Protein AF-A0A1G1Z0Z2-F1 (afdb_monomer)

Nearest PDB structures (foldseek):
  7tip-assembly1_A  TM=4.205E-01  e=2.694E+00  Staphylococcus aureus
  4npe-assembly1_A  TM=3.955E-01  e=5.917E+00  Staphylococcus aureus

Sequence (79 aa):
MKKIVALCIVLAILAAGCATLVLSPEERELVKQFNSIDHLEADDINFIKGLGLNPNDLSNRDKAFVMREAEVVARSYAF

Organism: NCBI:txid1797548

Solvent-accessible surface area (backbone atoms only — not comparable to full-atom values): 4732 Å² total; per-residue (Å²): 119,76,70,61,59,58,53,54,54,55,54,51,53,53,56,60,60,54,68,79,72,68,73,51,75,66,43,50,50,33,29,49,55,53,70,66,53,91,68,81,50,74,66,56,46,48,49,38,43,72,73,73,45,53,82,91,67,64,51,67,66,52,37,22,49,53,48,53,52,51,50,55,53,54,61,70,67,73,115

Radius of gyration: 19.05 Å; Cα contacts (8 Å, |Δi|>4): 30; chains: 1; bounding box: 29×63×23 Å

Mean predicted aligned error: 10.52 Å

Structure (mmCIF, N/CA/C/O backbone):
data_AF-A0A1G1Z0Z2-F1
#
_entry.id   AF-A0A1G1Z0Z2-F1
#
loop_
_atom_site.group_PDB
_atom_site.id
_atom_site.type_symbol
_atom_site.label_atom_id
_atom_site.label_alt_id
_atom_site.label_comp_id
_atom_site.label_asym_id
_atom_site.label_entity_id
_atom_site.label_seq_id
_atom_site.pdbx_PDB_ins_code
_atom_site.Cartn_x
_atom_site.Cartn_y
_atom_site.Cartn_z
_atom_site.occupancy
_atom_site.B_iso_or_equiv
_atom_site.auth_seq_id
_atom_site.auth_comp_id
_atom_site.auth_asym_id
_atom_site.auth_atom_id
_atom_site.pdbx_PDB_model_num
ATOM 1 N N . MET A 1 1 ? 11.262 48.318 4.417 1.00 51.53 1 MET A N 1
ATOM 2 C CA . MET A 1 1 ? 9.969 47.805 4.932 1.00 51.53 1 MET A CA 1
ATOM 3 C C . MET A 1 1 ? 9.199 46.929 3.932 1.00 51.53 1 MET A C 1
ATOM 5 O O . MET A 1 1 ? 8.751 45.873 4.340 1.00 51.53 1 MET A O 1
ATOM 9 N N . LYS A 1 2 ? 9.111 47.255 2.627 1.00 50.09 2 LYS A N 1
ATOM 10 C CA . LYS A 1 2 ? 8.418 46.406 1.618 1.00 50.09 2 LYS A CA 1
ATOM 11 C C . LYS A 1 2 ? 8.990 44.985 1.420 1.00 50.09 2 LYS A C 1
ATOM 13 O O . LYS A 1 2 ? 8.233 44.066 1.138 1.00 50.09 2 LYS A O 1
ATOM 18 N N . LYS A 1 3 ? 10.306 44.789 1.590 1.00 52.78 3 LYS A N 1
ATOM 19 C CA . LYS A 1 3 ? 10.975 43.489 1.355 1.00 52.78 3 LYS A CA 1
ATOM 20 C C . LYS A 1 3 ? 10.697 42.430 2.436 1.00 52.78 3 LYS A C 1
ATOM 22 O O . LYS A 1 3 ? 10.763 41.247 2.140 1.00 52.78 3 LYS A O 1
ATOM 27 N N . ILE A 1 4 ? 10.359 42.850 3.660 1.00 57.19 4 ILE A N 1
ATOM 28 C CA . ILE A 1 4 ? 10.080 41.935 4.784 1.00 57.19 4 ILE A CA 1
ATOM 29 C C . ILE A 1 4 ? 8.692 41.298 4.621 1.00 57.19 4 ILE A C 1
ATOM 31 O O . ILE A 1 4 ? 8.533 40.104 4.840 1.00 57.19 4 ILE A O 1
ATOM 35 N N . VAL A 1 5 ? 7.713 42.068 4.135 1.00 57.97 5 VAL A N 1
ATOM 36 C CA . VAL A 1 5 ? 6.334 41.593 3.924 1.00 57.97 5 VAL A CA 1
ATOM 37 C C . VAL A 1 5 ? 6.269 40.494 2.857 1.00 57.97 5 VAL A C 1
ATOM 39 O O . VAL A 1 5 ? 5.568 39.504 3.037 1.00 57.97 5 VAL A O 1
ATOM 42 N N . ALA A 1 6 ? 7.050 40.621 1.779 1.00 57.16 6 ALA A N 1
ATOM 43 C CA . ALA A 1 6 ? 7.111 39.608 0.723 1.00 57.16 6 ALA A CA 1
ATOM 44 C C . ALA A 1 6 ? 7.721 38.277 1.207 1.00 57.16 6 ALA A C 1
ATOM 46 O O . ALA A 1 6 ? 7.277 37.213 0.786 1.00 57.16 6 ALA A O 1
ATOM 47 N N . LEU A 1 7 ? 8.696 38.325 2.122 1.00 54.66 7 LEU A N 1
ATOM 48 C CA . LEU A 1 7 ? 9.356 37.129 2.652 1.00 54.66 7 LEU A CA 1
ATOM 49 C C . LEU A 1 7 ? 8.409 36.290 3.532 1.00 54.66 7 LEU A C 1
ATOM 51 O O . LEU A 1 7 ? 8.408 35.064 3.452 1.00 54.66 7 LEU A O 1
ATOM 55 N N . CYS A 1 8 ? 7.559 36.949 4.328 1.00 57.44 8 CYS A N 1
ATOM 56 C CA . CYS A 1 8 ? 6.587 36.284 5.202 1.00 57.44 8 CYS A CA 1
ATOM 57 C C . CYS A 1 8 ? 5.485 35.549 4.424 1.00 57.44 8 CYS A C 1
ATOM 59 O O . CYS A 1 8 ? 5.048 34.482 4.848 1.00 57.44 8 CYS A O 1
ATOM 61 N N . ILE A 1 9 ? 5.063 36.085 3.275 1.00 59.00 9 ILE A N 1
ATOM 62 C CA . ILE A 1 9 ? 4.032 35.462 2.432 1.00 59.00 9 ILE A CA 1
ATOM 63 C C . ILE A 1 9 ? 4.563 34.167 1.797 1.00 59.00 9 ILE A C 1
ATOM 65 O O . ILE A 1 9 ? 3.863 33.160 1.787 1.00 59.00 9 ILE A O 1
ATOM 69 N N . VAL A 1 10 ? 5.821 34.148 1.343 1.00 57.56 10 VAL A N 1
ATOM 70 C CA . VAL A 1 10 ? 6.445 32.944 0.760 1.00 57.56 10 VAL A CA 1
ATOM 71 C C . VAL A 1 10 ? 6.619 31.835 1.806 1.00 57.56 10 VAL A C 1
ATOM 73 O O . VAL A 1 10 ? 6.321 30.675 1.528 1.00 57.56 10 VAL A O 1
ATOM 76 N N . LEU A 1 11 ? 7.031 32.185 3.029 1.00 53.22 11 LEU A N 1
ATOM 77 C CA . LEU A 1 11 ? 7.153 31.233 4.142 1.00 53.22 11 LEU A CA 1
ATOM 78 C C . LEU A 1 11 ? 5.800 30.631 4.563 1.00 53.22 11 LEU A C 1
ATOM 80 O O . LEU A 1 11 ? 5.733 29.442 4.869 1.00 53.22 11 LEU A O 1
ATOM 84 N N . ALA A 1 12 ? 4.718 31.415 4.528 1.00 53.16 12 ALA A N 1
ATOM 85 C CA . ALA A 1 12 ? 3.376 30.933 4.856 1.00 53.16 12 ALA A CA 1
ATOM 86 C C . ALA A 1 12 ? 2.826 29.939 3.814 1.00 53.16 12 ALA A C 1
ATOM 88 O O . ALA A 1 12 ? 2.188 28.953 4.182 1.00 53.16 12 ALA A O 1
ATOM 89 N N . ILE A 1 13 ? 3.114 30.149 2.524 1.00 53.88 13 ILE A N 1
ATOM 90 C CA . ILE A 1 13 ? 2.693 29.238 1.445 1.00 53.88 13 ILE A CA 1
ATOM 91 C C . ILE A 1 13 ? 3.480 27.919 1.509 1.00 53.88 13 ILE A C 1
ATOM 93 O O . ILE A 1 13 ? 2.908 26.853 1.290 1.00 53.88 13 ILE A O 1
ATOM 97 N N . LEU A 1 14 ? 4.765 27.963 1.880 1.00 49.38 14 LEU A N 1
ATOM 98 C CA . LEU A 1 14 ? 5.587 26.763 2.061 1.00 49.38 14 LEU A CA 1
ATOM 99 C C . LEU A 1 14 ? 5.105 25.912 3.253 1.00 49.38 14 LEU A C 1
ATOM 101 O O . LEU A 1 14 ? 5.043 24.690 3.153 1.00 49.38 14 LEU A O 1
ATOM 105 N N . ALA A 1 15 ? 4.688 26.545 4.356 1.00 51.53 15 ALA A N 1
ATOM 106 C CA . ALA A 1 15 ? 4.128 25.848 5.518 1.00 51.53 15 ALA A CA 1
ATOM 107 C C . ALA A 1 15 ? 2.730 25.254 5.250 1.00 51.53 15 ALA A C 1
ATOM 109 O O . ALA A 1 15 ? 2.444 24.142 5.692 1.00 51.53 15 ALA A O 1
ATOM 110 N N . ALA A 1 16 ? 1.882 25.947 4.480 1.00 50.69 16 ALA A N 1
ATOM 111 C CA . ALA A 1 16 ? 0.582 25.423 4.054 1.00 50.69 16 ALA A CA 1
ATOM 112 C C . AL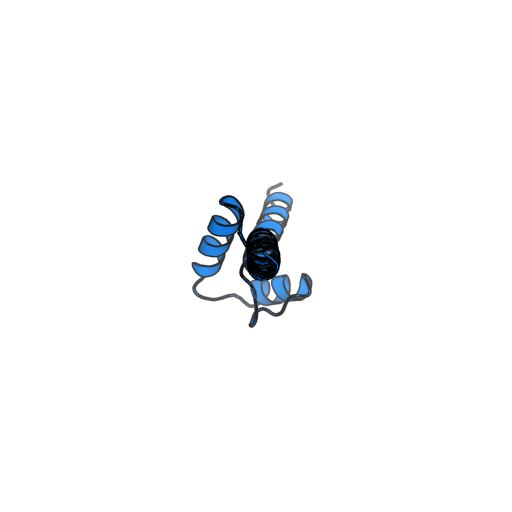A A 1 16 ? 0.711 24.303 2.999 1.00 50.69 16 ALA A C 1
ATOM 114 O O . ALA A 1 16 ? -0.088 23.370 2.993 1.00 50.69 16 ALA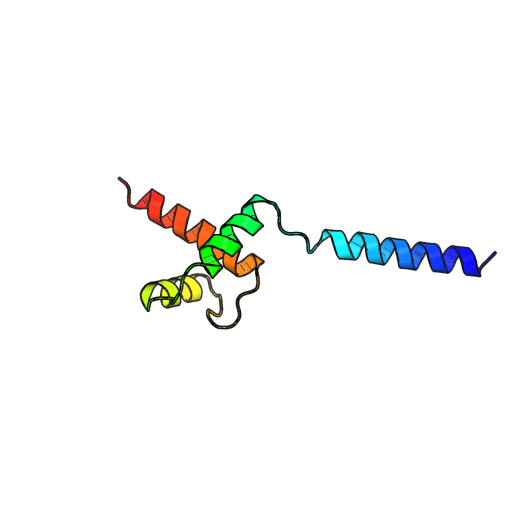 A O 1
ATOM 115 N N . GLY A 1 17 ? 1.743 24.352 2.146 1.00 43.78 17 GLY A N 1
ATOM 116 C CA . GLY A 1 17 ? 2.042 23.316 1.150 1.00 43.78 17 GLY A CA 1
ATOM 117 C C . GLY A 1 17 ? 2.625 22.025 1.737 1.00 43.78 17 GLY A C 1
ATOM 118 O O . GLY A 1 17 ? 2.415 20.949 1.181 1.00 43.78 17 GLY A O 1
ATOM 119 N N . CYS A 1 18 ? 3.301 22.099 2.887 1.00 48.81 18 CYS A N 1
ATOM 120 C CA . CYS A 1 18 ? 3.832 20.920 3.578 1.00 48.81 18 CYS A CA 1
ATOM 121 C C . CYS A 1 18 ? 2.768 20.139 4.369 1.00 48.81 18 CYS A C 1
ATOM 123 O O . CYS A 1 18 ? 2.937 18.941 4.587 1.00 48.81 18 CYS A O 1
ATOM 125 N N . ALA A 1 19 ? 1.664 20.775 4.780 1.00 49.88 19 ALA A N 1
ATOM 126 C CA . ALA A 1 19 ? 0.620 20.120 5.575 1.00 49.88 19 ALA A CA 1
ATOM 127 C C . ALA A 1 19 ? -0.193 19.078 4.779 1.00 49.88 19 ALA A C 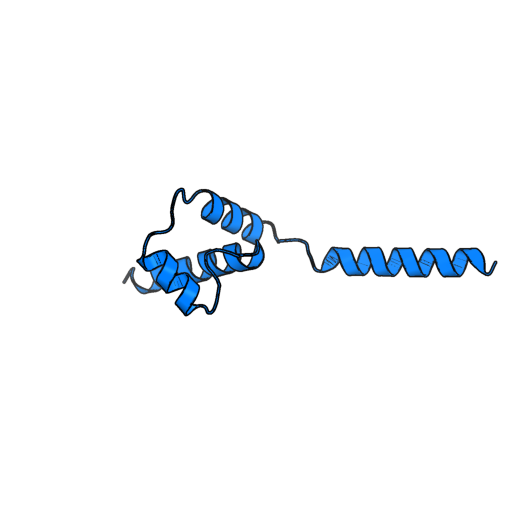1
ATOM 129 O O . ALA A 1 19 ? -0.727 18.136 5.358 1.00 49.88 19 ALA A O 1
ATOM 130 N N . THR A 1 20 ? -0.243 19.194 3.449 1.00 52.28 20 THR A N 1
ATOM 131 C CA . THR A 1 20 ? -1.070 18.327 2.588 1.00 52.28 20 THR A CA 1
ATOM 132 C C . THR A 1 20 ? -0.388 17.007 2.207 1.00 52.28 20 THR A C 1
ATOM 134 O O . THR A 1 20 ? -1.036 16.145 1.619 1.00 52.28 20 THR A O 1
ATOM 137 N N . LEU A 1 21 ? 0.891 16.799 2.545 1.00 57.12 21 LEU A N 1
ATOM 138 C CA . LEU A 1 21 ? 1.689 15.662 2.050 1.00 57.12 21 LEU A CA 1
ATOM 139 C C . LEU A 1 21 ? 2.176 14.691 3.135 1.00 57.12 21 LEU A C 1
ATOM 141 O O . LEU A 1 21 ? 2.855 13.713 2.824 1.00 57.12 21 LEU A O 1
ATOM 145 N N . VAL A 1 22 ? 1.842 14.925 4.404 1.00 76.31 22 VAL A N 1
ATOM 146 C CA . VAL A 1 22 ? 2.325 14.071 5.493 1.00 76.31 22 VAL A CA 1
ATOM 147 C C . VAL A 1 22 ? 1.353 12.917 5.723 1.00 76.31 22 VAL A C 1
ATOM 149 O O . VAL A 1 22 ? 0.235 13.126 6.180 1.00 76.31 22 VAL A O 1
ATOM 152 N N . LEU A 1 23 ? 1.798 11.694 5.425 1.00 81.94 23 LEU A N 1
ATOM 153 C CA . LEU A 1 23 ? 1.112 10.465 5.835 1.00 81.94 23 LEU A CA 1
ATOM 154 C C . LEU A 1 23 ? 1.048 10.386 7.363 1.00 81.94 23 LEU A C 1
ATOM 156 O O . LEU A 1 23 ? 2.069 10.607 8.037 1.00 81.94 23 LEU A O 1
ATOM 160 N N . SER A 1 24 ? -0.118 10.013 7.884 1.00 89.88 24 SER A N 1
ATOM 161 C CA . SER A 1 24 ? -0.313 9.654 9.289 1.00 89.88 24 SER A CA 1
ATOM 162 C C . SER A 1 24 ? 0.557 8.447 9.685 1.00 89.88 24 SER A C 1
ATOM 164 O O . SER A 1 24 ? 1.005 7.692 8.817 1.00 89.88 24 SER A O 1
ATOM 166 N N . PRO A 1 25 ? 0.834 8.235 10.985 1.00 91.38 25 PRO A N 1
ATOM 167 C CA . PRO A 1 25 ? 1.598 7.070 11.437 1.00 91.38 25 PRO A CA 1
ATOM 168 C C . PRO A 1 25 ? 1.008 5.729 10.976 1.00 91.38 25 PRO A C 1
ATOM 170 O O . PRO A 1 25 ? 1.763 4.842 10.593 1.00 91.38 25 PRO A O 1
ATOM 173 N N . GLU A 1 26 ? -0.322 5.610 10.959 1.00 92.12 26 GLU A N 1
ATOM 174 C CA . GLU A 1 26 ? -1.037 4.417 10.491 1.00 92.12 26 GLU A CA 1
ATOM 175 C C . GLU A 1 26 ? -0.837 4.196 8.986 1.00 92.12 26 GLU A C 1
ATOM 177 O O . GLU A 1 26 ? -0.406 3.123 8.575 1.00 92.12 26 GLU A O 1
ATOM 182 N N . GLU A 1 27 ? -1.048 5.226 8.157 1.00 92.50 27 GLU A N 1
ATOM 183 C CA . GLU A 1 27 ? -0.836 5.122 6.705 1.00 92.50 27 GLU A CA 1
ATOM 184 C C . GLU A 1 27 ? 0.612 4.761 6.369 1.00 92.50 27 GLU A C 1
ATOM 186 O O . GLU A 1 27 ? 0.863 3.993 5.444 1.00 92.50 27 GLU A O 1
ATOM 191 N N . ARG A 1 28 ? 1.585 5.279 7.130 1.00 93.75 28 ARG A N 1
ATOM 192 C CA . ARG A 1 28 ? 2.994 4.897 6.958 1.00 93.75 28 ARG A CA 1
ATOM 193 C C . ARG A 1 28 ? 3.215 3.416 7.223 1.00 93.75 28 ARG A C 1
ATOM 195 O O . ARG A 1 28 ? 4.037 2.813 6.540 1.00 93.75 28 ARG A O 1
ATOM 202 N N . GLU A 1 29 ? 2.529 2.846 8.206 1.00 95.44 29 GLU A N 1
ATOM 203 C CA . GLU A 1 29 ? 2.644 1.426 8.517 1.00 95.44 29 GLU A CA 1
ATOM 204 C C . GLU A 1 29 ? 2.002 0.566 7.428 1.00 95.44 29 GLU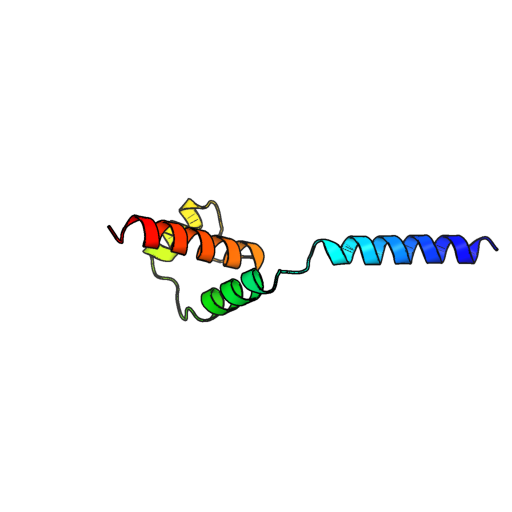 A C 1
ATOM 206 O O . GLU A 1 29 ? 2.628 -0.375 6.949 1.00 95.44 29 GLU A O 1
ATOM 211 N N . LEU A 1 30 ? 0.826 0.958 6.935 1.00 95.38 30 LEU A N 1
ATOM 212 C CA . LEU A 1 30 ? 0.178 0.299 5.797 1.00 95.38 30 LEU A CA 1
ATOM 213 C C . LEU A 1 30 ? 1.058 0.339 4.540 1.00 95.38 30 LEU A C 1
ATOM 215 O O . LEU A 1 30 ? 1.213 -0.665 3.853 1.00 95.38 30 LEU A O 1
ATOM 219 N N . VAL A 1 31 ? 1.713 1.470 4.265 1.00 95.12 31 VAL A N 1
ATOM 220 C CA . VAL A 1 31 ? 2.661 1.583 3.144 1.00 95.12 31 VAL A CA 1
ATOM 221 C C . VAL A 1 31 ? 3.853 0.647 3.312 1.00 95.12 31 VAL A C 1
ATOM 223 O O . VAL A 1 31 ? 4.300 0.062 2.327 1.00 95.12 31 VAL A O 1
ATOM 226 N N . LYS A 1 32 ? 4.388 0.491 4.529 1.00 95.44 32 LYS A N 1
ATOM 227 C CA . LYS A 1 32 ? 5.464 -0.479 4.776 1.00 95.44 32 LYS A CA 1
ATOM 228 C C . LYS A 1 32 ? 4.990 -1.906 4.540 1.00 95.44 32 LYS A C 1
ATOM 230 O O . LYS A 1 32 ? 5.720 -2.652 3.901 1.00 95.44 32 LYS A O 1
ATOM 235 N N . GLN A 1 33 ? 3.794 -2.261 5.013 1.00 94.38 33 GLN A N 1
ATOM 236 C CA . GLN A 1 33 ? 3.209 -3.582 4.776 1.00 94.38 33 GLN A CA 1
ATOM 237 C C . GLN A 1 33 ? 3.052 -3.838 3.276 1.00 94.38 33 GLN A C 1
ATOM 239 O O . GLN A 1 33 ? 3.548 -4.844 2.782 1.00 94.38 33 GLN A O 1
ATOM 244 N N . PHE A 1 34 ? 2.490 -2.882 2.532 1.00 95.12 34 PHE A N 1
ATOM 245 C CA . PHE A 1 34 ? 2.389 -2.980 1.076 1.00 95.12 34 PHE A CA 1
A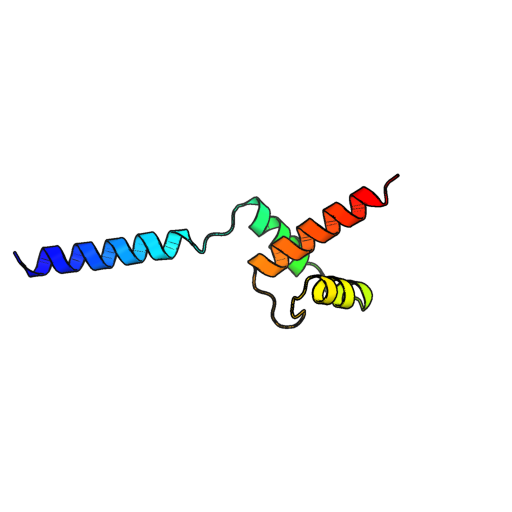TOM 246 C C . PHE A 1 34 ? 3.764 -3.166 0.418 1.00 95.12 34 PHE A C 1
ATOM 248 O O . PHE A 1 34 ? 3.946 -4.037 -0.420 1.00 95.12 34 PHE A O 1
ATOM 255 N N . ASN A 1 35 ? 4.763 -2.370 0.811 1.00 94.50 35 ASN A N 1
ATOM 256 C CA . ASN A 1 35 ? 6.118 -2.466 0.256 1.00 94.50 35 ASN A CA 1
ATOM 257 C C . ASN A 1 35 ? 6.877 -3.735 0.689 1.00 94.50 35 ASN A C 1
ATOM 259 O O . ASN A 1 35 ? 7.938 -4.003 0.135 1.00 94.50 35 ASN A O 1
ATOM 263 N N . SER A 1 36 ? 6.381 -4.474 1.686 1.00 95.88 36 SER A N 1
ATOM 264 C CA . SER A 1 36 ? 6.934 -5.771 2.096 1.00 95.88 36 SER A CA 1
ATOM 265 C C . SER A 1 36 ? 6.390 -6.943 1.277 1.00 95.88 36 SER A C 1
ATOM 267 O O . SER A 1 36 ? 6.851 -8.068 1.444 1.00 95.88 36 SER A O 1
ATOM 269 N N . ILE A 1 37 ? 5.422 -6.685 0.392 1.00 92.50 37 ILE A N 1
ATOM 270 C CA . ILE A 1 37 ? 4.921 -7.663 -0.569 1.00 92.50 37 ILE A CA 1
ATOM 271 C C . ILE A 1 37 ? 5.949 -7.772 -1.700 1.00 92.50 37 ILE A C 1
ATOM 273 O O . ILE A 1 37 ? 6.101 -6.848 -2.500 1.00 92.50 37 ILE A O 1
ATOM 277 N N . ASP A 1 38 ? 6.662 -8.898 -1.763 1.00 90.25 38 ASP A N 1
ATOM 278 C CA . ASP A 1 38 ? 7.723 -9.130 -2.755 1.00 90.25 38 ASP A CA 1
ATOM 279 C C . ASP A 1 38 ? 7.202 -9.100 -4.201 1.00 90.25 38 ASP A C 1
ATOM 281 O O . ASP A 1 38 ? 7.894 -8.653 -5.117 1.00 90.25 38 ASP A O 1
ATOM 285 N N . HIS A 1 39 ? 5.984 -9.598 -4.418 1.00 91.94 39 HIS A N 1
ATOM 286 C CA . HIS A 1 39 ? 5.313 -9.617 -5.713 1.00 91.94 39 HIS A CA 1
ATOM 287 C C . HIS A 1 39 ? 3.796 -9.597 -5.527 1.00 91.94 39 HIS A C 1
ATOM 289 O O . HIS A 1 39 ? 3.271 -10.260 -4.639 1.00 91.94 39 HIS A O 1
ATOM 295 N N . LEU A 1 40 ? 3.103 -8.842 -6.380 1.00 92.44 40 LEU A N 1
ATOM 296 C CA . LEU A 1 40 ? 1.643 -8.845 -6.441 1.00 92.44 40 LEU A CA 1
ATOM 297 C C . LEU A 1 40 ? 1.179 -10.021 -7.300 1.00 92.44 40 LEU A C 1
ATOM 299 O O . LEU A 1 40 ? 1.642 -10.177 -8.436 1.00 92.44 40 LEU A O 1
ATOM 303 N N . GLU A 1 41 ? 0.254 -10.822 -6.782 1.00 94.50 41 GLU A N 1
ATOM 304 C CA . GLU A 1 41 ? -0.389 -11.877 -7.555 1.00 94.50 41 GLU A CA 1
ATOM 305 C C . GLU A 1 41 ? -1.430 -11.295 -8.527 1.00 94.50 41 GLU A C 1
ATOM 307 O O . GLU A 1 41 ? -1.784 -10.112 -8.494 1.00 94.50 41 GLU A O 1
ATOM 312 N N . ALA A 1 42 ? -1.937 -12.130 -9.440 1.00 95.00 42 ALA A N 1
ATOM 313 C CA . ALA A 1 42 ? -2.936 -11.700 -10.418 1.00 95.00 42 ALA A CA 1
ATOM 314 C C . ALA A 1 42 ? -4.207 -11.147 -9.747 1.00 95.00 42 ALA A C 1
ATOM 316 O O . ALA A 1 42 ? -4.780 -10.170 -10.236 1.00 95.00 42 ALA A O 1
ATOM 317 N N . ASP A 1 43 ? -4.611 -11.736 -8.622 1.00 94.06 43 ASP A N 1
ATOM 318 C CA . ASP A 1 43 ? -5.785 -11.306 -7.865 1.00 94.06 43 ASP A CA 1
ATOM 319 C C . ASP A 1 43 ? -5.547 -9.963 -7.168 1.00 94.06 43 ASP A C 1
ATOM 321 O O . ASP A 1 43 ? -6.410 -9.090 -7.253 1.00 94.06 43 ASP A O 1
ATOM 325 N N . ASP A 1 44 ? -4.354 -9.724 -6.613 1.00 93.62 44 ASP A N 1
ATOM 326 C CA . ASP A 1 44 ? -3.976 -8.419 -6.052 1.00 93.62 44 ASP A CA 1
ATOM 327 C C . ASP A 1 44 ? -3.987 -7.328 -7.130 1.00 93.62 44 ASP A C 1
ATOM 329 O O . ASP A 1 44 ? -4.515 -6.231 -6.943 1.00 93.62 44 ASP A O 1
ATOM 333 N N . ILE A 1 45 ? -3.438 -7.639 -8.307 1.00 95.94 45 ILE A N 1
ATOM 334 C CA . ILE A 1 45 ? -3.421 -6.734 -9.461 1.00 95.94 45 ILE A CA 1
ATOM 335 C C . ILE A 1 45 ? -4.850 -6.406 -9.906 1.00 95.94 45 ILE A C 1
ATOM 337 O O . ILE A 1 45 ? -5.155 -5.248 -10.205 1.00 95.94 45 ILE A O 1
ATOM 341 N N . ASN A 1 46 ? -5.727 -7.407 -9.976 1.00 96.88 46 ASN A N 1
ATOM 342 C CA . ASN A 1 46 ? -7.126 -7.214 -10.348 1.00 96.88 46 ASN A CA 1
ATOM 343 C C . ASN A 1 46 ? -7.893 -6.436 -9.278 1.00 96.88 46 ASN A C 1
ATOM 345 O O . ASN A 1 46 ? -8.698 -5.576 -9.629 1.00 96.88 46 ASN A O 1
ATOM 349 N N . PHE A 1 47 ? -7.603 -6.676 -8.002 1.00 95.50 47 PHE A N 1
ATOM 350 C CA . PHE A 1 47 ? -8.156 -5.923 -6.886 1.00 95.50 47 PHE A CA 1
ATOM 351 C C . PHE A 1 47 ? -7.788 -4.438 -6.981 1.00 95.50 47 PHE A C 1
ATOM 353 O O . PHE A 1 47 ? -8.673 -3.584 -7.006 1.00 95.50 47 PHE A O 1
ATOM 360 N N . ILE A 1 48 ? -6.502 -4.119 -7.160 1.00 96.69 48 ILE A N 1
ATOM 361 C CA . ILE A 1 48 ? -6.013 -2.739 -7.318 1.00 96.69 48 ILE A CA 1
ATOM 362 C C . ILE A 1 48 ? -6.661 -2.055 -8.531 1.00 96.69 48 ILE A C 1
ATOM 364 O O . ILE A 1 48 ? -7.098 -0.906 -8.444 1.00 96.69 48 ILE A O 1
ATOM 368 N N . LYS A 1 49 ? -6.789 -2.765 -9.659 1.00 96.69 49 LYS A N 1
ATOM 369 C CA . LYS A 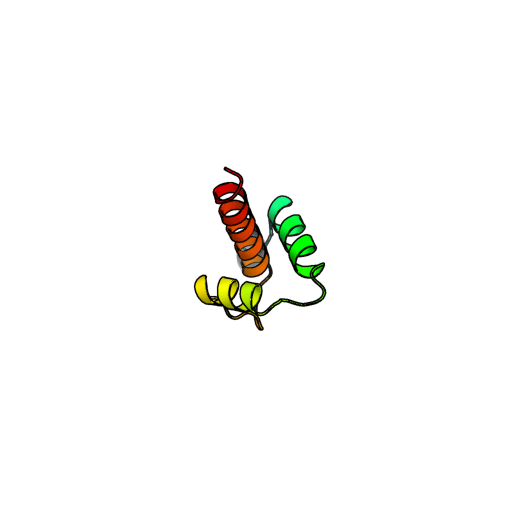1 49 ? -7.507 -2.254 -10.839 1.00 96.69 49 LYS A CA 1
ATOM 370 C C . LYS A 1 49 ? -8.998 -2.049 -10.571 1.00 96.69 49 LYS A C 1
ATOM 372 O O . LYS A 1 49 ? -9.569 -1.086 -11.073 1.00 96.69 49 LYS A O 1
ATOM 377 N N . GLY A 1 50 ? -9.622 -2.926 -9.785 1.00 96.62 50 GLY A N 1
ATOM 378 C CA . GLY A 1 50 ? -11.013 -2.807 -9.345 1.00 96.62 50 GLY A CA 1
ATOM 379 C C . GLY A 1 50 ? -11.262 -1.559 -8.496 1.00 96.62 50 GLY A C 1
ATOM 380 O O . GLY A 1 50 ? -12.333 -0.967 -8.584 1.00 96.62 50 GLY A O 1
ATOM 381 N N . LEU A 1 51 ? -10.242 -1.099 -7.765 1.00 95.12 51 LEU A N 1
ATOM 382 C CA . LEU A 1 51 ? -10.233 0.186 -7.059 1.00 95.12 51 LEU A CA 1
ATOM 383 C C . LEU A 1 51 ? -9.987 1.398 -7.983 1.00 95.12 51 LEU A C 1
ATOM 385 O O . LEU A 1 51 ? -9.953 2.533 -7.514 1.00 95.12 51 LEU A O 1
ATOM 389 N N . GLY A 1 52 ? -9.810 1.184 -9.292 1.00 96.81 52 GLY A N 1
ATOM 390 C CA . GLY A 1 52 ? -9.545 2.241 -10.272 1.00 96.81 52 GLY A CA 1
ATOM 391 C C . GLY A 1 52 ? -8.101 2.752 -10.276 1.00 96.81 52 GLY A C 1
ATOM 392 O O . GLY A 1 52 ? -7.840 3.828 -10.813 1.00 96.81 52 GLY A O 1
ATOM 393 N N . LEU A 1 53 ? -7.164 2.004 -9.686 1.00 96.44 53 LEU A N 1
ATOM 394 C CA . LEU A 1 53 ? -5.759 2.391 -9.552 1.00 96.44 53 LEU A CA 1
ATOM 395 C C . LEU A 1 53 ? -4.861 1.668 -10.566 1.00 96.44 53 LEU A C 1
ATOM 397 O O . LEU A 1 53 ? -5.171 0.574 -11.043 1.00 96.44 53 LEU A O 1
ATOM 401 N N . ASN A 1 54 ? -3.709 2.270 -10.878 1.00 96.00 54 ASN A N 1
ATOM 402 C CA . ASN A 1 54 ? -2.682 1.634 -11.701 1.00 96.00 54 ASN A CA 1
ATOM 403 C C . ASN A 1 54 ? -1.678 0.884 -10.803 1.00 96.00 54 ASN A C 1
ATOM 405 O O . ASN A 1 54 ? -0.895 1.540 -10.120 1.00 96.00 54 ASN A O 1
ATOM 409 N N . PRO A 1 55 ? -1.620 -0.460 -10.833 1.00 94.19 55 PRO A N 1
ATOM 410 C CA . PRO A 1 55 ? -0.722 -1.238 -9.971 1.00 94.19 55 PRO A CA 1
ATOM 411 C C . PRO A 1 55 ? 0.769 -0.963 -10.220 1.00 94.19 55 PRO A C 1
ATOM 413 O O . PRO A 1 55 ? 1.588 -1.230 -9.346 1.00 94.19 55 PRO A O 1
ATOM 416 N N . ASN A 1 56 ? 1.126 -0.403 -11.380 1.00 93.19 56 ASN A N 1
ATOM 417 C CA . ASN A 1 56 ? 2.508 -0.055 -11.719 1.00 93.19 56 ASN A CA 1
ATOM 418 C C . ASN A 1 56 ? 2.900 1.378 -11.320 1.00 93.19 56 ASN A C 1
ATOM 420 O O . ASN A 1 56 ? 4.060 1.748 -11.478 1.00 93.19 56 ASN A O 1
ATOM 424 N N . ASP A 1 57 ? 1.951 2.193 -10.851 1.00 94.62 57 ASP A N 1
ATOM 425 C CA . ASP A 1 57 ? 2.171 3.606 -10.525 1.00 94.62 57 ASP A CA 1
ATOM 426 C C . ASP A 1 57 ? 1.314 4.018 -9.320 1.00 94.62 57 ASP A C 1
ATOM 428 O O . ASP A 1 57 ? 0.370 4.800 -9.424 1.00 94.62 57 ASP A O 1
ATOM 432 N N . LEU A 1 58 ? 1.607 3.412 -8.167 1.00 94.00 58 LEU A N 1
ATOM 433 C CA . LEU A 1 58 ? 0.910 3.687 -6.913 1.00 94.00 58 LEU A CA 1
ATOM 434 C C . LEU A 1 58 ? 1.685 4.703 -6.078 1.00 94.00 58 LEU A C 1
ATOM 436 O O . LEU A 1 58 ? 2.821 4.448 -5.655 1.00 94.00 58 LEU A O 1
ATOM 440 N N . SER A 1 59 ? 1.036 5.817 -5.745 1.00 95.06 59 SER A N 1
ATOM 441 C CA . SER A 1 59 ? 1.541 6.717 -4.714 1.00 95.06 59 SER A CA 1
ATOM 442 C C . SER A 1 59 ? 1.481 6.043 -3.338 1.00 95.06 59 SER A C 1
ATOM 444 O O . SER A 1 59 ? 0.763 5.068 -3.120 1.00 95.06 59 SER A O 1
ATOM 446 N N . ASN A 1 60 ? 2.194 6.584 -2.348 1.00 94.12 60 ASN A N 1
ATOM 447 C CA . ASN A 1 60 ? 2.103 6.047 -0.986 1.00 94.12 60 ASN A CA 1
ATOM 448 C C . ASN A 1 60 ? 0.679 6.131 -0.406 1.00 94.12 60 ASN A C 1
ATOM 450 O O . ASN A 1 60 ? 0.313 5.303 0.421 1.00 94.12 60 ASN A O 1
ATOM 454 N N . ARG A 1 61 ? -0.142 7.097 -0.835 1.00 92.81 61 ARG A N 1
ATOM 455 C CA . ARG A 1 61 ? -1.550 7.143 -0.416 1.00 92.81 61 ARG A CA 1
ATOM 456 C C . ARG A 1 61 ? -2.361 6.022 -1.043 1.00 92.81 61 ARG A C 1
ATOM 458 O O . ARG A 1 61 ? -3.141 5.397 -0.336 1.00 92.81 61 ARG A O 1
ATOM 465 N N . ASP A 1 62 ? -2.120 5.729 -2.315 1.00 95.94 62 ASP A N 1
ATOM 466 C CA . ASP A 1 62 ? -2.799 4.631 -3.003 1.00 95.94 62 ASP A CA 1
ATOM 467 C C . ASP A 1 62 ? -2.439 3.293 -2.357 1.00 95.94 62 ASP A C 1
ATOM 469 O O . ASP A 1 62 ? -3.318 2.490 -2.073 1.00 95.94 62 ASP A O 1
ATOM 473 N N . LYS A 1 63 ? -1.163 3.089 -2.009 1.00 95.44 63 LYS A N 1
ATOM 474 C CA . LYS A 1 63 ? -0.707 1.900 -1.271 1.00 95.44 63 LYS A CA 1
ATOM 475 C C . LYS A 1 63 ? -1.402 1.752 0.085 1.00 95.44 63 LYS A C 1
ATOM 477 O O . LYS A 1 63 ? -1.877 0.669 0.413 1.00 95.44 63 LYS A O 1
ATOM 482 N N . ALA A 1 64 ? -1.484 2.834 0.865 1.00 95.75 64 ALA A N 1
ATOM 483 C CA . ALA A 1 64 ? -2.192 2.819 2.146 1.00 95.75 64 ALA A CA 1
ATOM 484 C C . ALA A 1 64 ? -3.688 2.502 1.969 1.00 95.75 64 ALA A C 1
ATOM 486 O O . ALA A 1 64 ? -4.248 1.722 2.737 1.00 95.75 64 ALA A O 1
ATOM 487 N N . PHE A 1 65 ? -4.319 3.086 0.948 1.00 95.31 65 PHE A N 1
ATOM 488 C CA . PHE A 1 65 ? -5.722 2.854 0.620 1.00 95.31 65 PHE A CA 1
ATOM 489 C C . PHE A 1 65 ? -5.985 1.397 0.220 1.00 95.31 65 PHE A C 1
ATOM 491 O O . P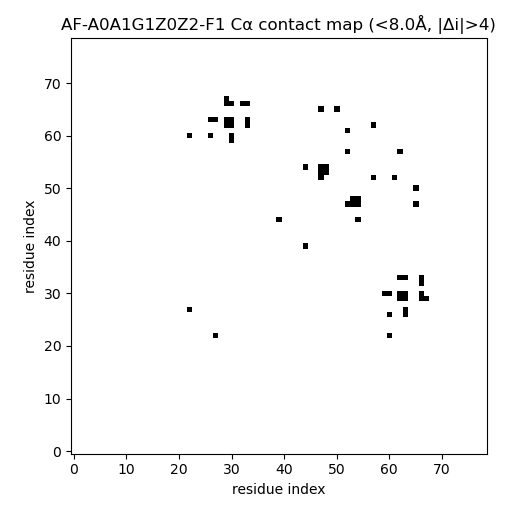HE A 1 65 ? -6.869 0.770 0.792 1.00 95.31 65 PHE A O 1
ATOM 498 N N . VAL A 1 66 ? -5.169 0.826 -0.673 1.00 96.38 66 VAL A N 1
ATOM 499 C CA . VAL A 1 66 ? -5.271 -0.582 -1.092 1.00 96.38 66 VAL A CA 1
ATOM 500 C C . VAL A 1 66 ? -5.220 -1.525 0.111 1.00 96.38 66 VAL A C 1
ATOM 502 O O . VAL A 1 66 ? -6.074 -2.400 0.230 1.00 96.38 66 VAL A O 1
ATOM 505 N N . MET A 1 67 ? -4.268 -1.330 1.030 1.00 96.00 67 MET A N 1
ATOM 506 C CA . MET A 1 67 ? -4.149 -2.175 2.226 1.00 96.00 67 MET A CA 1
ATOM 507 C C . MET A 1 67 ? -5.373 -2.077 3.140 1.00 96.00 67 MET A C 1
ATOM 509 O O . MET A 1 67 ? -5.821 -3.085 3.682 1.00 96.00 67 MET A O 1
ATOM 513 N N . ARG A 1 68 ? -5.935 -0.874 3.296 1.00 94.88 68 ARG A N 1
ATOM 514 C CA . ARG A 1 68 ? -7.143 -0.662 4.100 1.00 94.88 68 ARG A CA 1
ATOM 515 C C . ARG A 1 68 ? -8.355 -1.366 3.493 1.00 94.88 68 ARG A C 1
ATOM 517 O O . ARG A 1 68 ? -9.082 -2.043 4.215 1.00 94.88 68 ARG A O 1
ATOM 524 N N . GLU A 1 69 ? -8.557 -1.242 2.185 1.00 94.56 69 GLU A N 1
ATOM 525 C CA . GLU A 1 69 ? -9.660 -1.921 1.500 1.00 94.56 69 GLU A CA 1
ATOM 526 C C . GLU A 1 69 ? -9.490 -3.445 1.552 1.00 94.56 69 GLU A C 1
ATOM 528 O O . GLU A 1 69 ? -10.450 -4.163 1.826 1.00 94.56 69 GLU A O 1
ATOM 533 N N . ALA A 1 70 ? -8.264 -3.951 1.38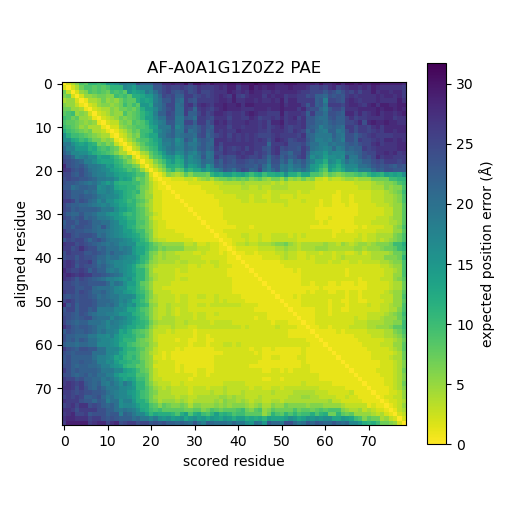1 1.00 91.50 70 ALA A N 1
ATOM 534 C CA . ALA A 1 70 ? -7.970 -5.376 1.515 1.00 91.50 70 ALA A CA 1
ATOM 535 C C . ALA A 1 70 ? -8.318 -5.909 2.919 1.00 91.50 70 ALA A C 1
ATOM 537 O O . ALA A 1 70 ? -8.905 -6.984 3.043 1.00 91.50 70 ALA A O 1
ATOM 538 N N . GLU A 1 71 ? -8.037 -5.144 3.980 1.00 90.19 71 GLU A N 1
ATOM 539 C CA . GLU A 1 71 ? -8.408 -5.513 5.351 1.00 90.19 71 GLU A CA 1
ATOM 540 C C . GLU A 1 71 ? -9.933 -5.560 5.553 1.00 90.19 71 GLU A C 1
ATOM 542 O O . GLU A 1 71 ? -10.452 -6.490 6.178 1.00 90.19 71 GLU A O 1
ATOM 547 N N . VAL A 1 72 ? -10.671 -4.588 5.006 1.00 89.31 72 VAL A N 1
ATOM 548 C CA . VAL A 1 72 ? -12.145 -4.560 5.057 1.00 89.31 72 VAL A CA 1
ATOM 549 C C . VAL A 1 72 ? -12.735 -5.791 4.371 1.00 89.31 72 VAL A C 1
ATOM 551 O O . VAL A 1 72 ? -13.633 -6.445 4.913 1.00 89.31 72 VAL A O 1
ATOM 554 N N . VAL A 1 73 ? -12.203 -6.135 3.198 1.00 86.12 73 VAL A N 1
ATOM 555 C CA . VAL A 1 73 ? -12.607 -7.322 2.443 1.00 86.12 73 VAL A CA 1
ATOM 556 C C . VAL A 1 73 ? -12.296 -8.589 3.243 1.00 86.12 73 VAL A C 1
ATOM 558 O O . VAL A 1 73 ? -13.193 -9.401 3.455 1.00 86.12 73 VAL A O 1
ATOM 561 N N . ALA A 1 74 ? -11.080 -8.734 3.776 1.00 86.75 74 ALA A N 1
ATOM 562 C CA . ALA A 1 74 ? -10.683 -9.902 4.565 1.00 86.75 74 ALA A CA 1
ATOM 563 C C . ALA A 1 74 ? -11.573 -10.120 5.801 1.00 86.75 74 ALA A C 1
ATOM 565 O O . ALA A 1 74 ? -11.999 -11.242 6.071 1.00 86.75 74 ALA A O 1
ATOM 566 N N . ARG A 1 75 ? -11.924 -9.047 6.525 1.00 84.19 75 ARG A N 1
ATOM 567 C CA . ARG A 1 75 ? -12.848 -9.121 7.671 1.00 84.19 75 ARG A CA 1
ATOM 568 C C . ARG A 1 75 ? -14.262 -9.539 7.267 1.00 84.19 75 ARG A C 1
ATOM 570 O O . ARG A 1 75 ? -14.941 -10.194 8.049 1.00 84.19 75 ARG A O 1
ATOM 577 N N . SER A 1 76 ? -14.701 -9.178 6.063 1.00 78.69 76 SER A N 1
ATOM 578 C CA . SER A 1 76 ? -16.036 -9.522 5.559 1.00 78.69 76 SER A CA 1
ATOM 579 C C . SER A 1 76 ? -16.188 -11.017 5.245 1.00 78.69 76 SER A C 1
ATOM 581 O O . SER A 1 76 ? -17.304 -11.525 5.282 1.00 78.69 76 SER A O 1
ATOM 583 N N . TYR A 1 77 ? -15.086 -11.729 4.986 1.00 70.69 77 TYR A N 1
ATOM 584 C CA . TYR A 1 77 ? -15.067 -13.177 4.725 1.00 70.69 77 TYR A CA 1
ATOM 585 C C . TYR A 1 77 ? -14.709 -14.033 5.949 1.00 70.69 77 TYR A C 1
ATOM 587 O O . TYR A 1 77 ? -14.674 -15.255 5.848 1.00 70.69 77 TYR A O 1
ATOM 595 N N . ALA A 1 78 ? -14.448 -13.421 7.106 1.00 67.94 78 ALA A N 1
ATOM 596 C CA . ALA A 1 78 ? -14.094 -14.126 8.339 1.00 67.94 78 ALA A CA 1
ATOM 597 C C . ALA A 1 78 ? -15.318 -14.612 9.155 1.00 67.94 78 ALA A C 1
ATOM 599 O O . ALA A 1 78 ? -15.188 -14.844 10.359 1.00 67.94 78 ALA A O 1
ATOM 600 N N . PHE A 1 79 ? -16.488 -14.742 8.517 1.00 46.88 79 PHE A N 1
ATOM 601 C CA . PHE A 1 79 ? -17.753 -15.190 9.116 1.00 46.88 79 PHE A CA 1
ATOM 602 C C . PHE A 1 79 ? -18.122 -16.612 8.695 1.00 46.88 79 PHE A C 1
ATOM 604 O O . PHE A 1 79 ? -18.024 -16.913 7.485 1.00 46.88 79 PHE A O 1
#

pLDDT: mean 81.26, std 18.43, range [43.78, 96.88]

Secondary structure (DSSP, 8-state):
-HHHHHHHHHHHHH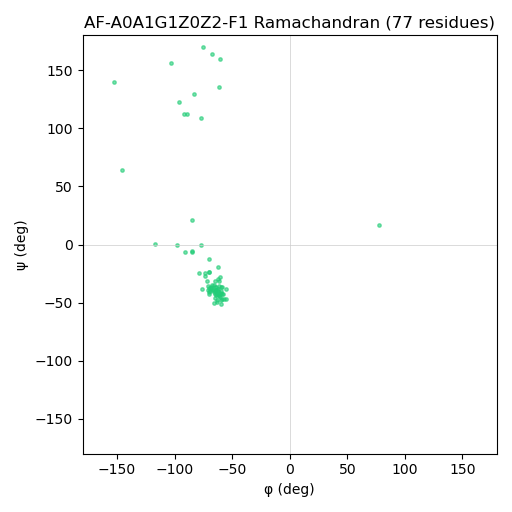HHHHTTS---HHHHHHHHHHHT-SS--HHHHHHHHHTT--TTS--HHHHHHHHHHHHHHHHHT--

Foldseek 3Di:
DVVVVVVVVVVVVVVVVVVVPDDDPQLVVLLVVLVPPPDQDPVLCVLLVVVVHHPVDDDSNSSSVSSVVVVVVVVVPPD